Protein AF-A0A2U8J9C7-F1 (afdb_monomer)

Nearest PDB structures (foldseek):
  6osh-assembly1_H  TM=9.649E-01  e=2.176E-10  Oryctolagus cuniculus
  7oo2-assembly2_C  TM=9.687E-01  e=4.153E-10  Mus musculus
  1fe8-assembly2_I  TM=9.669E-01  e=9.318E-10  Mus musculus
  1t4k-assembly1_B  TM=9.561E-01  e=6.745E-10  Mus musculus
  7xik-assembly1_H  TM=9.472E-01  e=2.889E-09  Homo sapiens

InterPro domains:
  IPR007110 Immunoglobulin-like domain [PS50835] (1-94)
  IPR013106 Immunoglobulin V-set domain [PF07686] (1-93)
  IPR013106 Immunoglobulin V-set domain [SM00406] (1-77)
  IPR013783 Immunoglobulin-like fold [G3DSA:2.60.40.10] (1-95)
  IPR036179 Immunoglobulin-like domain superfamily [SSF48726] (1-95)
  IPR050199 Immunoglobulin Heavy Variable [PTHR23266] (1-79)

Structure (mmCIF, N/CA/C/O backbone):
data_AF-A0A2U8J9C7-F1
#
_entry.id   AF-A0A2U8J9C7-F1
#
loop_
_atom_site.group_PDB
_atom_site.id
_atom_site.type_symbol
_atom_site.label_atom_id
_atom_site.label_alt_id
_atom_site.label_comp_id
_atom_site.label_asym_id
_atom_site.label_entity_id
_atom_site.label_seq_id
_atom_site.pdbx_PDB_ins_code
_atom_site.Cartn_x
_atom_site.Cartn_y
_atom_site.Cartn_z
_atom_site.occupancy
_atom_site.B_iso_or_equiv
_atom_site.auth_seq_id
_atom_site.auth_comp_id
_atom_site.auth_asym_id
_atom_site.auth_atom_id
_atom_site.pdbx_PDB_model_num
ATOM 1 N N . THR A 1 1 ? 0.941 -7.698 -0.753 1.00 93.56 1 THR A N 1
ATOM 2 C CA . THR A 1 1 ? 2.017 -7.384 -1.719 1.00 93.56 1 THR A CA 1
ATOM 3 C C . THR A 1 1 ? 1.443 -7.263 -3.110 1.00 93.56 1 THR A C 1
ATOM 5 O O . THR A 1 1 ? 0.444 -7.908 -3.389 1.00 93.56 1 THR A O 1
ATOM 8 N N . CYS A 1 2 ? 2.047 -6.431 -3.952 1.00 93.38 2 CYS A N 1
ATOM 9 C CA . CYS A 1 2 ? 1.692 -6.220 -5.349 1.00 93.38 2 CYS A CA 1
ATOM 10 C C . CYS A 1 2 ? 2.863 -6.653 -6.239 1.00 93.38 2 CYS A C 1
ATOM 12 O O . CYS A 1 2 ? 3.969 -6.129 -6.092 1.00 93.38 2 CYS A O 1
ATOM 14 N N . THR A 1 3 ? 2.625 -7.622 -7.123 1.00 93.50 3 THR A N 1
ATOM 15 C CA . THR A 1 3 ? 3.627 -8.150 -8.061 1.00 93.50 3 THR A CA 1
ATOM 16 C C . THR A 1 3 ? 3.430 -7.514 -9.428 1.00 93.50 3 THR A C 1
ATOM 18 O O . THR A 1 3 ? 2.308 -7.451 -9.928 1.00 93.50 3 THR A O 1
ATOM 21 N N . VAL A 1 4 ? 4.516 -7.050 -10.040 1.00 88.62 4 VAL A N 1
ATOM 22 C CA . VAL A 1 4 ? 4.477 -6.357 -11.329 1.00 88.62 4 VAL A CA 1
ATOM 23 C C . VAL A 1 4 ? 4.768 -7.341 -12.456 1.00 88.62 4 VAL A C 1
ATOM 25 O O . VAL A 1 4 ? 5.836 -7.950 -12.503 1.00 88.62 4 VAL A O 1
ATOM 28 N N . SER A 1 5 ? 3.828 -7.481 -13.388 1.00 86.56 5 SER A N 1
ATOM 29 C CA . SER A 1 5 ? 3.983 -8.281 -14.606 1.00 86.56 5 SER A CA 1
ATOM 30 C C . SER A 1 5 ? 4.285 -7.392 -15.815 1.00 86.56 5 SER A C 1
ATOM 32 O O . SER A 1 5 ? 3.698 -6.319 -15.957 1.00 86.56 5 SER A O 1
ATOM 34 N N . GLY A 1 6 ? 5.169 -7.843 -16.712 1.00 79.75 6 GLY A N 1
ATOM 35 C CA . GLY A 1 6 ? 5.381 -7.200 -18.019 1.00 79.75 6 GLY A CA 1
ATOM 36 C C . GLY A 1 6 ? 6.133 -5.861 -17.997 1.00 79.75 6 GLY A C 1
ATOM 37 O O . GLY A 1 6 ? 5.973 -5.059 -18.911 1.00 79.75 6 GLY A O 1
ATOM 38 N N . GLY A 1 7 ? 6.941 -5.580 -16.971 1.00 78.44 7 GLY A N 1
ATOM 39 C CA . GLY A 1 7 ? 7.767 -4.369 -16.927 1.00 78.44 7 GLY A CA 1
ATOM 40 C C . GLY A 1 7 ? 8.615 -4.260 -15.664 1.00 78.44 7 GLY A C 1
ATOM 41 O O . GLY A 1 7 ? 8.523 -5.111 -14.787 1.00 78.44 7 GLY A O 1
ATOM 42 N N . SER A 1 8 ? 9.424 -3.202 -15.560 1.00 82.62 8 SER A N 1
ATOM 43 C CA . SER A 1 8 ? 10.271 -2.956 -14.386 1.00 82.62 8 SER A CA 1
ATOM 44 C C . SER A 1 8 ? 9.568 -2.107 -13.327 1.00 82.62 8 SER A C 1
ATOM 46 O O . SER A 1 8 ? 9.008 -1.044 -13.618 1.00 82.62 8 SER A O 1
ATOM 48 N N . ILE A 1 9 ? 9.656 -2.538 -12.070 1.00 87.38 9 ILE A N 1
ATOM 49 C CA . ILE A 1 9 ? 9.176 -1.786 -10.912 1.00 87.38 9 ILE A CA 1
ATOM 50 C C . ILE A 1 9 ? 9.999 -0.513 -10.651 1.00 87.38 9 ILE A C 1
ATOM 52 O O . ILE A 1 9 ? 9.466 0.457 -10.114 1.00 87.38 9 ILE A O 1
ATOM 56 N N . SER A 1 10 ? 11.262 -0.472 -11.095 1.00 85.06 10 SER A N 1
ATOM 57 C CA . SER A 1 10 ? 12.216 0.622 -10.846 1.00 85.06 10 SER A CA 1
ATOM 58 C C . SER A 1 10 ? 12.094 1.815 -11.803 1.00 85.06 10 SER A C 1
ATOM 60 O O . SER A 1 10 ? 12.939 2.708 -11.790 1.00 85.06 10 SER A O 1
ATOM 62 N N . SER A 1 11 ? 11.060 1.864 -12.645 1.00 85.25 11 SER A N 1
ATOM 63 C CA . SER A 1 11 ? 10.852 2.959 -13.611 1.00 85.25 11 SER A CA 1
ATOM 64 C C . SER A 1 11 ? 9.683 3.885 -13.264 1.00 85.25 11 SER A C 1
ATOM 66 O O . SER A 1 11 ? 9.437 4.858 -13.981 1.00 85.25 11 SER A O 1
ATOM 68 N N . TYR A 1 12 ? 8.961 3.598 -12.178 1.00 88.44 12 TYR A N 1
ATOM 69 C CA . TYR A 1 12 ? 7.716 4.277 -11.822 1.00 88.44 12 TYR A CA 1
ATOM 70 C C . TYR A 1 12 ? 7.625 4.557 -10.327 1.00 88.44 12 TYR A C 1
ATOM 72 O O . TYR A 1 12 ? 8.246 3.874 -9.512 1.00 88.44 12 TYR A O 1
ATOM 80 N N . TYR A 1 13 ? 6.813 5.549 -9.967 1.00 91.19 13 TYR A N 1
ATOM 81 C CA . TYR A 1 13 ? 6.375 5.681 -8.591 1.00 91.19 13 TYR A CA 1
ATOM 82 C C . TYR A 1 13 ? 5.273 4.672 -8.310 1.00 91.19 13 TYR A C 1
ATOM 84 O O . TYR A 1 13 ? 4.427 4.396 -9.168 1.00 91.19 13 TYR A O 1
ATOM 92 N N . TRP A 1 14 ? 5.254 4.195 -7.074 1.00 93.56 14 TRP A N 1
ATOM 93 C CA . TRP A 1 14 ? 4.264 3.245 -6.601 1.00 93.56 14 TRP A CA 1
ATOM 94 C C . TRP A 1 14 ? 3.560 3.785 -5.380 1.00 93.56 14 TRP A C 1
ATOM 96 O O . TRP A 1 14 ? 4.203 4.342 -4.493 1.00 93.56 14 TRP A O 1
ATOM 106 N N . SER A 1 15 ? 2.245 3.631 -5.332 1.00 95.19 15 SER A N 1
ATOM 107 C CA . SER A 1 15 ? 1.420 4.091 -4.224 1.00 95.19 15 SER A CA 1
ATOM 108 C C . SER A 1 15 ? 0.548 2.980 -3.676 1.00 95.19 15 SER A C 1
ATOM 110 O O . SER A 1 15 ? 0.051 2.148 -4.431 1.00 95.19 15 SER A O 1
ATOM 112 N N . TRP A 1 16 ? 0.370 2.994 -2.358 1.00 96.75 16 TRP A N 1
ATOM 113 C CA . TRP A 1 16 ? -0.661 2.219 -1.683 1.00 96.75 16 TRP A CA 1
ATOM 114 C C . TRP A 1 16 ? -1.831 3.131 -1.359 1.00 96.75 16 TRP A C 1
ATOM 116 O O . TRP A 1 16 ? -1.650 4.238 -0.844 1.00 96.75 16 TRP A O 1
ATOM 126 N N . ILE A 1 17 ? -3.026 2.661 -1.681 1.00 96.50 17 ILE A N 1
ATOM 127 C CA . ILE A 1 17 ? -4.294 3.350 -1.461 1.00 96.50 17 ILE A CA 1
ATOM 128 C C . ILE A 1 17 ? -5.238 2.330 -0.836 1.00 96.50 17 ILE A C 1
ATOM 130 O O . ILE A 1 17 ? -5.187 1.153 -1.189 1.00 96.50 17 ILE A O 1
ATOM 134 N N . ARG A 1 18 ? -6.089 2.751 0.095 1.00 96.88 18 ARG A N 1
ATOM 135 C CA . ARG A 1 18 ? -7.145 1.892 0.635 1.00 96.88 18 ARG A CA 1
ATOM 136 C C . ARG A 1 18 ? -8.514 2.521 0.478 1.00 96.88 18 ARG A C 1
ATOM 138 O O . ARG A 1 18 ? -8.640 3.738 0.400 1.00 96.88 18 ARG A O 1
ATOM 145 N N . GLN A 1 19 ? -9.532 1.678 0.466 1.00 97.62 19 GLN A N 1
ATOM 146 C CA . GLN A 1 19 ? -10.927 2.078 0.432 1.00 97.62 19 GLN A CA 1
ATOM 147 C C . GLN A 1 19 ? -11.693 1.325 1.513 1.00 97.62 19 GLN A C 1
ATOM 149 O O . GLN A 1 19 ? -11.944 0.124 1.395 1.00 97.62 19 GLN A O 1
ATOM 154 N N . THR A 1 20 ? -12.050 2.032 2.580 1.00 96.81 20 THR A N 1
ATOM 155 C CA . THR A 1 20 ? -12.969 1.511 3.596 1.00 96.81 20 THR A CA 1
ATOM 156 C C . THR A 1 20 ? -14.385 1.482 3.024 1.00 96.81 20 THR A C 1
ATOM 158 O O . THR A 1 20 ? -14.770 2.378 2.270 1.00 96.81 20 THR A O 1
ATOM 161 N N . ALA A 1 21 ? -15.175 0.471 3.388 1.00 95.75 21 ALA A N 1
ATOM 162 C CA . ALA A 1 21 ? -16.569 0.373 2.964 1.00 95.75 21 ALA A CA 1
ATOM 163 C C . ALA A 1 21 ? -17.342 1.661 3.310 1.00 95.75 21 ALA A C 1
ATOM 165 O O . ALA A 1 21 ? -17.259 2.167 4.429 1.00 95.75 21 ALA A O 1
ATOM 166 N N . GLY A 1 22 ? -18.053 2.219 2.326 1.00 95.75 22 GLY A N 1
ATOM 167 C CA . GLY A 1 22 ? -18.800 3.473 2.478 1.00 95.75 22 GLY A CA 1
ATOM 168 C C . GLY A 1 22 ? -17.948 4.750 2.539 1.00 95.75 22 GLY A C 1
ATOM 169 O O . GLY A 1 22 ? -18.505 5.824 2.748 1.00 95.75 22 GLY A O 1
ATOM 170 N N . LYS A 1 23 ? -16.621 4.672 2.354 1.00 95.56 23 LYS A N 1
ATOM 171 C CA . LYS A 1 23 ? -15.721 5.837 2.304 1.00 95.56 23 LYS A CA 1
ATOM 172 C C . LYS A 1 23 ? -15.045 5.980 0.938 1.00 95.56 23 LYS A C 1
ATOM 174 O O . LYS A 1 23 ? -15.007 5.054 0.127 1.00 95.56 23 LYS A O 1
ATOM 179 N N . GLY A 1 24 ? -14.502 7.174 0.697 1.00 95.31 24 GLY A N 1
ATOM 180 C CA . GLY A 1 24 ? -13.656 7.453 -0.461 1.00 95.31 24 GLY A CA 1
ATOM 181 C C . GLY A 1 24 ? -12.292 6.759 -0.389 1.00 95.31 24 GLY A C 1
ATOM 182 O O . GLY A 1 24 ? -11.942 6.118 0.603 1.00 95.31 24 GLY A O 1
ATOM 183 N N . LEU A 1 25 ? -11.515 6.912 -1.460 1.00 95.50 25 LEU A N 1
ATOM 184 C CA . LEU A 1 25 ? -10.138 6.429 -1.532 1.00 95.50 25 LEU A CA 1
ATOM 185 C C . LEU A 1 25 ? -9.241 7.233 -0.583 1.00 95.50 25 LEU A C 1
ATOM 187 O O . LEU A 1 25 ? -9.188 8.459 -0.651 1.00 95.50 25 LEU A O 1
ATOM 191 N N . GLU A 1 26 ? -8.496 6.534 0.267 1.00 96.00 26 GLU A N 1
ATOM 192 C CA . GLU A 1 26 ? -7.509 7.105 1.175 1.00 96.00 26 GLU A CA 1
ATOM 193 C C . GLU A 1 26 ? -6.104 6.707 0.721 1.00 96.00 26 GLU A C 1
ATOM 195 O O . GLU A 1 26 ? -5.733 5.530 0.694 1.00 96.00 26 GLU A O 1
ATOM 200 N N . TRP A 1 27 ? -5.296 7.702 0.365 1.00 95.50 27 TRP A N 1
ATOM 201 C CA . TRP A 1 27 ? -3.894 7.483 0.035 1.00 95.50 27 TRP A CA 1
ATOM 202 C C . TRP A 1 27 ? -3.089 7.159 1.300 1.00 95.50 27 TRP A C 1
ATOM 204 O O . TRP A 1 27 ? -3.170 7.880 2.296 1.00 95.50 27 TRP A O 1
ATOM 214 N N . ILE A 1 28 ? -2.300 6.083 1.258 1.00 96.50 28 ILE A N 1
ATOM 215 C CA . ILE A 1 28 ? -1.462 5.634 2.379 1.00 96.50 28 ILE A CA 1
ATOM 216 C C . ILE A 1 28 ? -0.042 6.176 2.242 1.00 96.50 28 ILE A C 1
ATOM 218 O O . ILE A 1 28 ? 0.570 6.616 3.217 1.00 96.50 28 ILE A O 1
ATOM 222 N N . GLY A 1 29 ? 0.507 6.110 1.034 1.00 95.50 29 GLY A N 1
ATOM 223 C CA . GLY A 1 29 ? 1.893 6.464 0.796 1.00 95.50 29 GLY A CA 1
ATOM 224 C C . GLY A 1 29 ? 2.338 6.208 -0.636 1.00 95.50 29 GLY A C 1
ATOM 225 O O . GLY A 1 29 ? 1.652 5.555 -1.424 1.00 95.50 29 GLY A O 1
ATOM 226 N N . ARG A 1 30 ? 3.515 6.735 -0.972 1.00 94.12 30 ARG A N 1
ATOM 227 C CA . ARG A 1 30 ? 4.193 6.570 -2.255 1.00 94.12 30 ARG A CA 1
ATOM 228 C C . ARG A 1 30 ? 5.672 6.285 -2.043 1.00 94.12 30 ARG A C 1
ATOM 230 O O . ARG A 1 30 ? 6.288 6.869 -1.157 1.00 94.12 30 ARG A O 1
ATOM 237 N N . ILE A 1 31 ? 6.247 5.442 -2.887 1.00 93.56 31 ILE A N 1
ATOM 238 C CA . ILE A 1 31 ? 7.691 5.245 -2.998 1.00 93.56 31 ILE A CA 1
ATOM 239 C C . ILE A 1 31 ? 8.160 5.664 -4.392 1.00 93.56 31 ILE A C 1
ATOM 241 O O . ILE A 1 31 ? 7.488 5.406 -5.396 1.00 93.56 31 ILE A O 1
ATOM 245 N N . SER A 1 32 ? 9.289 6.365 -4.448 1.00 91.44 32 SER A N 1
ATOM 246 C CA . SER A 1 32 ? 9.960 6.709 -5.696 1.00 91.44 32 SER A CA 1
ATOM 247 C C . SER A 1 32 ? 10.756 5.513 -6.222 1.00 91.44 32 SER A C 1
ATOM 249 O O . SER A 1 32 ? 11.142 4.640 -5.441 1.00 91.44 32 SER A O 1
ATOM 251 N N . PRO A 1 33 ? 11.096 5.492 -7.520 1.00 87.25 33 PRO A N 1
ATOM 252 C CA . PRO A 1 33 ? 11.967 4.451 -8.056 1.00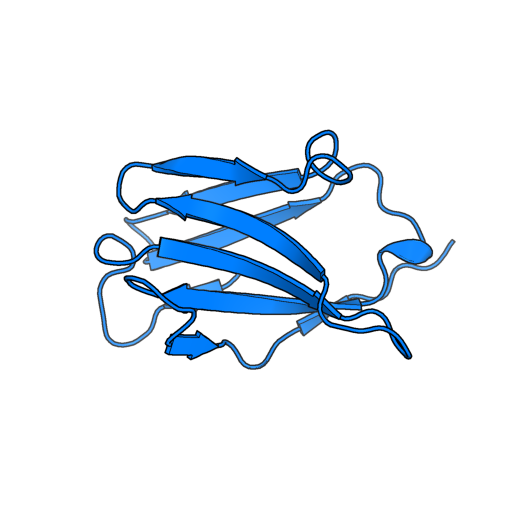 87.25 33 PRO A CA 1
ATOM 253 C C . PRO A 1 33 ? 13.354 4.397 -7.393 1.00 87.25 33 PRO A C 1
ATOM 255 O O . PRO A 1 33 ? 14.023 3.371 -7.439 1.00 87.25 33 PRO A O 1
ATOM 258 N N . ARG A 1 34 ? 13.781 5.500 -6.757 1.00 87.38 34 ARG A N 1
ATOM 259 C CA . ARG A 1 34 ? 15.038 5.610 -5.997 1.00 87.38 34 ARG A CA 1
ATOM 260 C C . ARG A 1 34 ? 14.881 5.243 -4.513 1.00 87.38 34 ARG A C 1
ATOM 262 O O . ARG A 1 34 ? 15.811 5.442 -3.742 1.00 87.38 34 ARG A O 1
ATOM 269 N N . GLY A 1 35 ? 13.711 4.754 -4.099 1.00 88.50 35 GLY A N 1
ATOM 270 C CA . GLY A 1 35 ? 13.439 4.314 -2.727 1.00 88.50 35 GLY A CA 1
ATOM 271 C C . GLY A 1 35 ? 12.975 5.414 -1.767 1.00 88.50 35 GLY A C 1
ATOM 272 O O . GLY A 1 35 ? 12.734 5.139 -0.596 1.00 88.50 35 GLY A O 1
ATOM 273 N N . THR A 1 36 ? 12.800 6.655 -2.226 1.00 91.62 36 THR A N 1
ATOM 274 C CA . THR A 1 36 ? 12.299 7.744 -1.373 1.00 91.62 36 THR A CA 1
ATOM 275 C C . THR A 1 36 ? 10.822 7.534 -1.063 1.00 91.62 36 THR A C 1
ATOM 277 O O . THR A 1 36 ? 9.999 7.508 -1.977 1.00 91.62 36 THR A O 1
ATOM 280 N N . THR A 1 37 ? 10.468 7.424 0.215 1.00 94.12 37 THR A N 1
ATOM 281 C CA . THR A 1 37 ? 9.084 7.208 0.657 1.00 94.12 37 THR A CA 1
ATOM 282 C C . THR A 1 37 ? 8.423 8.486 1.148 1.00 94.12 37 THR A C 1
ATOM 284 O O . THR A 1 37 ? 9.019 9.264 1.891 1.00 94.12 37 THR A O 1
ATOM 287 N N . ASN A 1 38 ? 7.158 8.6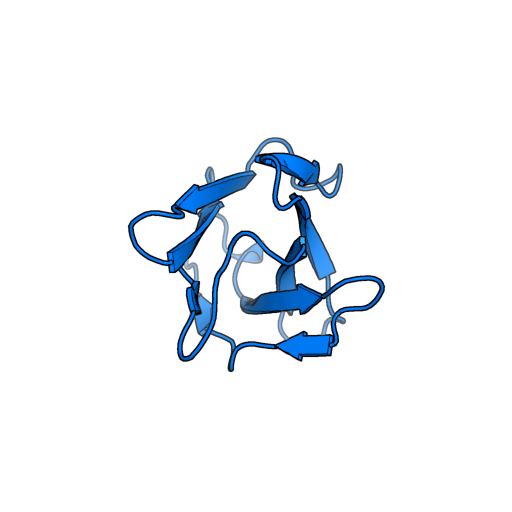80 0.798 1.00 94.62 38 ASN A N 1
ATOM 288 C CA . ASN A 1 38 ? 6.264 9.682 1.369 1.00 94.62 38 ASN A CA 1
ATOM 289 C C . ASN A 1 38 ? 5.037 8.957 1.920 1.00 94.62 38 ASN A C 1
ATOM 291 O O . ASN A 1 38 ? 4.510 8.059 1.271 1.00 94.62 38 ASN A O 1
ATOM 295 N N . TYR A 1 39 ? 4.590 9.342 3.108 1.00 95.88 39 TYR A N 1
ATOM 296 C CA . TYR A 1 39 ? 3.483 8.692 3.806 1.00 95.88 39 TYR A CA 1
ATOM 297 C C . TYR A 1 39 ? 2.391 9.706 4.104 1.00 95.88 39 TYR A C 1
ATOM 299 O O . TYR A 1 39 ? 2.682 10.883 4.320 1.00 95.88 39 TYR A O 1
ATOM 307 N N . ASN A 1 40 ? 1.157 9.229 4.195 1.00 95.38 40 ASN A N 1
ATOM 308 C CA . ASN A 1 40 ? 0.081 9.978 4.816 1.00 95.38 40 ASN A CA 1
ATOM 309 C C . ASN A 1 40 ? 0.428 10.189 6.304 1.00 95.38 40 ASN A C 1
ATOM 311 O O . ASN A 1 40 ? 0.658 9.194 7.004 1.00 95.38 40 ASN A O 1
ATOM 315 N N . PRO A 1 41 ? 0.488 11.440 6.804 1.00 94.56 41 PRO A N 1
ATOM 316 C CA . PRO A 1 41 ? 0.844 11.728 8.193 1.00 94.56 41 PRO A CA 1
ATOM 317 C C . PRO A 1 41 ? 0.033 10.924 9.214 1.00 94.56 41 PRO A C 1
ATOM 319 O O . PRO A 1 41 ? 0.604 10.439 10.188 1.00 94.56 41 PRO A O 1
ATOM 322 N N . SER A 1 42 ? -1.255 10.695 8.948 1.00 91.81 42 SER A N 1
ATOM 323 C CA . SER A 1 42 ? -2.159 9.952 9.835 1.00 91.81 42 SER A CA 1
ATOM 324 C C . SER A 1 42 ? -1.840 8.456 9.940 1.00 91.81 42 SER A C 1
ATOM 326 O O . SER A 1 42 ? -2.261 7.801 10.889 1.00 91.81 42 SER A O 1
ATOM 328 N N . LEU A 1 43 ? -1.098 7.899 8.977 1.00 92.19 43 LEU A N 1
ATOM 329 C CA . LEU A 1 43 ? -0.778 6.467 8.903 1.00 92.19 43 LEU A CA 1
ATOM 330 C C . LEU A 1 43 ? 0.721 6.175 9.048 1.00 92.19 43 LEU A C 1
ATOM 332 O O . LEU A 1 43 ? 1.109 5.024 9.247 1.00 92.19 43 LEU A O 1
ATOM 336 N N . LYS A 1 44 ? 1.570 7.208 8.986 1.00 93.06 44 LYS A N 1
ATOM 337 C CA . LYS A 1 44 ? 3.036 7.099 8.942 1.00 93.06 44 LYS A CA 1
ATOM 338 C C . LYS A 1 44 ? 3.638 6.283 10.092 1.00 93.06 44 LYS A C 1
ATOM 340 O O . LYS A 1 44 ? 4.642 5.616 9.881 1.00 93.06 44 LYS A O 1
ATOM 345 N N . SER A 1 45 ? 3.050 6.315 11.287 1.00 93.88 45 SER A N 1
ATOM 346 C CA . SER A 1 45 ? 3.567 5.585 12.457 1.00 93.88 45 SER A CA 1
ATOM 347 C C . SER A 1 45 ? 3.341 4.071 12.399 1.00 93.88 45 SER A C 1
ATOM 349 O O . SER A 1 45 ? 4.017 3.330 13.109 1.00 93.88 45 SER A O 1
ATOM 351 N N . ARG A 1 46 ? 2.403 3.604 11.566 1.00 94.62 46 ARG A N 1
ATOM 352 C CA . ARG A 1 46 ? 1.980 2.195 11.500 1.00 94.62 46 ARG A CA 1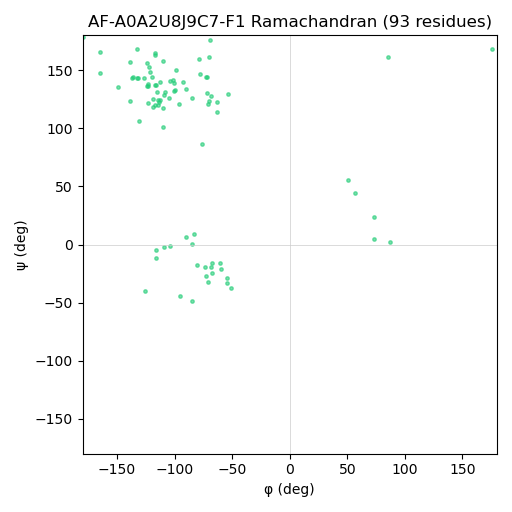
ATOM 353 C C . ARG A 1 46 ? 2.282 1.527 10.164 1.00 94.62 46 ARG A C 1
ATOM 355 O O . ARG A 1 46 ? 2.017 0.341 9.999 1.00 94.62 46 ARG A O 1
ATOM 362 N N . VAL A 1 47 ? 2.796 2.276 9.194 1.00 95.19 47 VAL A N 1
ATOM 363 C CA . VAL A 1 47 ? 2.975 1.805 7.822 1.00 95.19 47 VAL A CA 1
ATOM 364 C C . VAL A 1 47 ? 4.446 1.738 7.454 1.00 95.19 47 VAL A C 1
ATOM 366 O O . VAL A 1 47 ? 5.184 2.708 7.591 1.00 95.19 47 VAL A O 1
ATOM 369 N N . ILE A 1 48 ? 4.842 0.603 6.884 1.00 95.12 48 ILE A N 1
ATOM 370 C CA . ILE A 1 48 ? 6.144 0.405 6.256 1.00 95.12 48 ILE A CA 1
ATOM 371 C C . ILE A 1 48 ? 5.897 -0.022 4.811 1.00 95.12 48 ILE A C 1
ATOM 373 O O . ILE A 1 48 ? 5.240 -1.032 4.556 1.00 95.12 48 ILE A O 1
ATOM 377 N N . MET A 1 49 ? 6.422 0.747 3.860 1.00 95.38 49 MET A N 1
ATOM 378 C CA . MET A 1 49 ? 6.416 0.376 2.444 1.00 95.38 49 MET A CA 1
ATOM 379 C C . MET A 1 49 ? 7.804 -0.092 2.024 1.00 95.38 49 MET A C 1
ATOM 381 O O . MET A 1 49 ? 8.804 0.507 2.417 1.00 95.38 49 MET A O 1
ATOM 385 N N . SER A 1 50 ? 7.864 -1.130 1.195 1.00 93.56 50 SER A N 1
ATOM 386 C CA . SER A 1 50 ? 9.123 -1.656 0.668 1.00 93.56 50 SER A CA 1
ATOM 387 C C . SER A 1 50 ? 9.025 -1.984 -0.817 1.00 93.56 50 SER A C 1
ATOM 389 O O . SER A 1 50 ? 7.993 -2.452 -1.304 1.00 93.56 50 SER A O 1
ATOM 391 N N . LEU A 1 51 ? 10.120 -1.722 -1.530 1.00 92.69 51 LEU A N 1
ATOM 392 C CA . LEU A 1 51 ? 10.290 -2.010 -2.949 1.00 92.69 51 LEU A CA 1
ATOM 393 C C . LEU A 1 51 ? 11.377 -3.074 -3.107 1.00 92.69 51 LEU A C 1
ATOM 395 O O . LEU A 1 51 ? 12.516 -2.841 -2.711 1.00 92.69 51 LEU A O 1
ATOM 399 N N . ASP A 1 52 ? 11.030 -4.217 -3.688 1.00 91.94 52 ASP A N 1
ATOM 400 C CA . ASP A 1 52 ? 11.969 -5.281 -4.031 1.00 91.94 52 ASP A CA 1
ATOM 401 C C . ASP A 1 52 ? 12.106 -5.344 -5.553 1.00 91.94 52 ASP A C 1
ATOM 403 O O . ASP A 1 52 ? 11.240 -5.862 -6.266 1.00 91.94 52 ASP A O 1
ATOM 407 N N . THR A 1 53 ? 13.196 -4.773 -6.060 1.00 90.00 53 THR A N 1
ATOM 408 C CA . THR A 1 53 ? 13.496 -4.735 -7.495 1.00 90.00 53 THR A CA 1
ATOM 409 C C . THR A 1 53 ? 13.916 -6.092 -8.041 1.00 90.00 53 THR A C 1
ATOM 411 O O . THR A 1 53 ? 13.664 -6.359 -9.212 1.00 90.00 53 THR A O 1
ATOM 414 N N . SER A 1 54 ? 14.491 -6.968 -7.211 1.00 90.44 54 SER A N 1
ATOM 415 C CA . SER A 1 54 ? 14.920 -8.307 -7.630 1.00 90.44 54 SER A CA 1
ATOM 416 C C . SER A 1 54 ? 13.732 -9.230 -7.899 1.00 90.44 54 SER A C 1
ATOM 418 O O . SER A 1 54 ? 13.778 -10.064 -8.800 1.00 90.44 54 SER A O 1
ATOM 420 N N . ARG A 1 55 ? 12.636 -9.039 -7.153 1.00 91.88 55 ARG A N 1
ATOM 421 C CA . ARG A 1 55 ? 11.396 -9.822 -7.282 1.00 91.88 55 ARG A CA 1
ATOM 422 C C . ARG A 1 55 ? 10.276 -9.073 -7.990 1.00 91.88 55 ARG A C 1
ATOM 424 O O . ARG A 1 55 ? 9.198 -9.632 -8.171 1.00 91.88 55 ARG A O 1
ATOM 431 N N . ASN A 1 56 ? 10.520 -7.823 -8.382 1.00 91.56 56 ASN A N 1
ATOM 432 C CA . ASN A 1 56 ? 9.538 -6.952 -9.018 1.00 91.56 56 ASN A CA 1
ATOM 433 C C . ASN A 1 56 ? 8.268 -6.776 -8.154 1.00 91.56 56 ASN A C 1
ATOM 435 O O . ASN A 1 56 ? 7.138 -6.871 -8.642 1.00 91.56 56 ASN A O 1
ATOM 439 N N . GLN A 1 57 ? 8.460 -6.558 -6.847 1.00 94.31 57 GLN A N 1
ATOM 440 C CA . GLN A 1 57 ? 7.388 -6.511 -5.848 1.00 94.31 57 GLN A CA 1
ATOM 441 C C . GLN A 1 57 ? 7.361 -5.200 -5.062 1.00 94.31 57 GLN A C 1
ATOM 443 O O . GLN A 1 57 ? 8.384 -4.695 -4.604 1.00 94.31 57 GLN A O 1
ATOM 448 N N . PHE A 1 58 ? 6.153 -4.685 -4.841 1.00 94.38 58 PHE A N 1
ATOM 449 C CA . PHE A 1 58 ? 5.884 -3.574 -3.935 1.00 94.38 58 PHE A CA 1
ATOM 450 C C . PHE A 1 58 ? 5.032 -4.066 -2.768 1.00 94.38 58 PHE A C 1
ATOM 452 O O . PHE A 1 58 ? 3.956 -4.636 -2.968 1.00 94.38 58 PHE A O 1
ATOM 459 N N . SER A 1 59 ? 5.495 -3.862 -1.539 1.00 95.69 59 SER A N 1
ATOM 460 C CA . SER A 1 59 ? 4.847 -4.395 -0.340 1.00 95.69 59 SER A CA 1
ATOM 461 C C . SER A 1 59 ? 4.445 -3.294 0.634 1.00 95.69 59 SER A C 1
ATOM 463 O O . SER A 1 59 ? 5.098 -2.256 0.738 1.00 95.69 59 SER A O 1
ATOM 465 N N . LEU A 1 60 ? 3.348 -3.552 1.344 1.00 96.75 60 LEU A N 1
ATOM 466 C CA . LEU A 1 60 ? 2.842 -2.759 2.457 1.00 96.75 60 LEU A CA 1
ATOM 467 C C . LEU A 1 60 ? 2.827 -3.653 3.689 1.00 96.75 60 LEU A C 1
ATOM 469 O O . LEU A 1 60 ? 2.213 -4.720 3.662 1.00 96.75 60 LEU A O 1
ATOM 473 N N . LYS A 1 61 ? 3.469 -3.210 4.763 1.00 96.38 61 LYS A N 1
ATOM 474 C CA . LYS A 1 61 ? 3.331 -3.796 6.092 1.00 96.38 61 LYS A CA 1
ATOM 475 C C . LYS A 1 61 ? 2.630 -2.782 6.985 1.00 96.38 61 LYS A C 1
ATOM 477 O O . LYS A 1 61 ? 3.089 -1.649 7.111 1.00 96.38 61 LYS A O 1
ATOM 482 N N . LEU A 1 62 ? 1.526 -3.206 7.585 1.00 94.62 62 LEU A N 1
ATOM 483 C CA . LEU A 1 62 ? 0.758 -2.430 8.550 1.00 94.62 62 LEU A CA 1
ATOM 484 C C . LEU A 1 62 ? 0.966 -3.048 9.939 1.00 94.62 62 LEU A C 1
ATOM 486 O O . LEU A 1 62 ? 0.883 -4.267 10.087 1.00 94.62 62 LEU A O 1
ATOM 490 N N . THR A 1 63 ? 1.280 -2.230 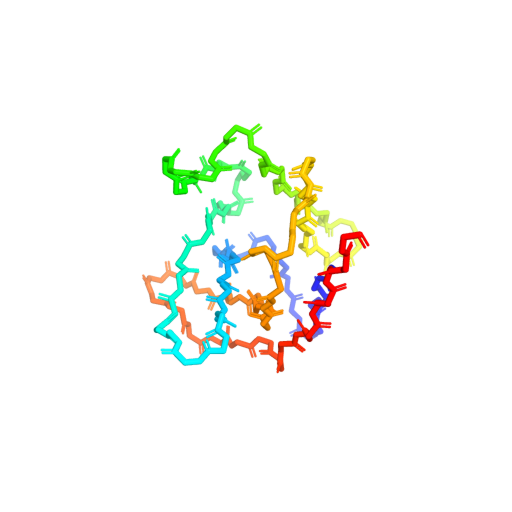10.937 1.00 94.69 63 THR A N 1
ATOM 491 C CA . THR A 1 63 ? 1.438 -2.645 12.337 1.00 94.69 63 THR A CA 1
ATOM 492 C C . THR A 1 63 ? 0.304 -2.090 13.192 1.00 94.69 63 THR A C 1
ATOM 494 O O . THR A 1 63 ? -0.348 -1.115 12.815 1.00 94.69 63 THR A O 1
ATOM 497 N N . SER A 1 64 ? 0.044 -2.726 14.339 1.00 91.69 64 SER A N 1
ATOM 498 C CA . SER A 1 64 ? -1.041 -2.336 15.254 1.00 91.69 64 SER A CA 1
ATOM 499 C C . SER A 1 64 ? -2.382 -2.187 14.518 1.00 91.69 64 SER A C 1
ATOM 501 O O . SER A 1 64 ? -2.980 -1.108 14.501 1.00 91.69 64 SER A O 1
ATOM 503 N N . VAL A 1 65 ? -2.784 -3.252 13.816 1.00 93.81 65 VAL A N 1
ATOM 504 C CA . VAL A 1 65 ? -4.016 -3.287 13.017 1.00 93.81 65 VAL A CA 1
ATOM 505 C C . VAL A 1 65 ? -5.248 -3.328 13.911 1.00 93.81 65 VAL A C 1
ATOM 507 O O . VAL A 1 65 ? -5.241 -3.949 14.970 1.00 93.81 65 VAL A O 1
ATOM 510 N N . THR A 1 66 ? -6.308 -2.662 13.471 1.00 94.50 66 THR A N 1
ATOM 511 C CA . THR A 1 66 ? -7.597 -2.597 14.170 1.00 94.50 66 THR A CA 1
ATOM 512 C C . THR A 1 66 ? -8.736 -2.880 13.198 1.00 94.50 66 THR A C 1
ATOM 514 O O . THR A 1 66 ? -8.536 -2.832 11.985 1.00 94.50 66 THR A O 1
ATOM 517 N N . ALA A 1 67 ? -9.954 -3.099 13.702 1.00 95.12 67 ALA A N 1
ATOM 518 C CA . ALA A 1 67 ? -11.133 -3.284 12.851 1.00 95.12 67 ALA A CA 1
ATOM 519 C C . ALA A 1 67 ? -11.348 -2.125 11.852 1.00 95.12 67 ALA A C 1
ATOM 521 O O . ALA A 1 67 ? -11.839 -2.344 10.744 1.00 95.12 67 ALA A O 1
ATOM 522 N N . ALA A 1 68 ? -10.906 -0.907 12.198 1.00 92.62 68 ALA A N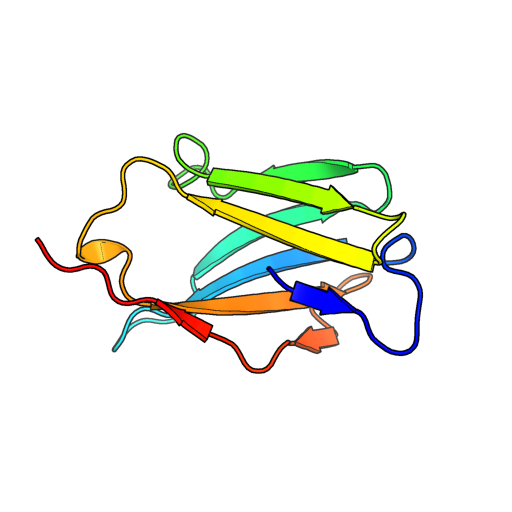 1
ATOM 523 C CA . ALA A 1 68 ? -10.965 0.268 11.329 1.00 92.62 68 ALA A CA 1
ATOM 524 C C . ALA A 1 68 ? -10.036 0.186 10.101 1.00 92.62 68 ALA A C 1
ATOM 526 O O . ALA A 1 68 ? -10.204 0.953 9.154 1.00 92.62 68 ALA A O 1
ATOM 527 N N . ASP A 1 69 ? -9.065 -0.729 10.104 1.00 95.19 69 ASP A N 1
ATOM 528 C CA . ASP A 1 69 ? -8.186 -0.986 8.965 1.00 95.19 69 ASP A CA 1
ATOM 529 C C . ASP A 1 69 ? -8.807 -1.981 7.960 1.00 95.19 69 ASP A C 1
ATOM 531 O O . ASP A 1 69 ? -8.202 -2.260 6.928 1.00 95.19 69 ASP A O 1
ATOM 535 N N . THR A 1 70 ? -10.029 -2.476 8.202 1.00 97.25 70 THR A N 1
ATOM 536 C CA . THR A 1 70 ? -10.782 -3.262 7.212 1.00 97.25 70 THR A CA 1
ATOM 537 C C . THR A 1 70 ? -11.091 -2.410 5.981 1.00 97.25 70 THR A C 1
ATOM 539 O O . THR A 1 70 ? -11.829 -1.422 6.048 1.00 97.25 70 THR A O 1
ATOM 542 N N . ALA A 1 71 ? -10.511 -2.781 4.843 1.00 97.56 71 ALA A N 1
ATOM 543 C CA . ALA A 1 71 ? -10.609 -2.032 3.596 1.00 97.56 71 ALA A CA 1
ATOM 544 C C . ALA A 1 71 ? -10.162 -2.882 2.402 1.00 97.56 71 ALA A C 1
ATOM 546 O O . ALA A 1 71 ? -9.485 -3.902 2.552 1.00 97.56 71 ALA A O 1
ATOM 547 N N . VAL A 1 72 ? -10.487 -2.423 1.194 1.00 98.12 72 VAL A N 1
ATOM 548 C CA . VAL A 1 72 ? -9.822 -2.902 -0.022 1.00 98.12 72 VAL A CA 1
ATOM 549 C C . VAL A 1 72 ? -8.539 -2.103 -0.220 1.00 98.12 72 VAL A C 1
ATOM 551 O O . VAL A 1 72 ? -8.568 -0.875 -0.232 1.00 98.12 72 VAL A O 1
ATOM 554 N N . TYR A 1 73 ? -7.413 -2.794 -0.366 1.00 97.69 73 TYR A N 1
ATOM 555 C CA . TYR A 1 73 ? -6.092 -2.199 -0.552 1.00 97.69 73 TYR A CA 1
ATOM 556 C C . TYR A 1 73 ? -5.638 -2.335 -1.999 1.00 97.69 73 TYR A C 1
ATOM 558 O O . TYR A 1 73 ? -5.564 -3.441 -2.529 1.00 97.69 73 TYR A O 1
ATOM 566 N N . TYR A 1 74 ? -5.266 -1.218 -2.611 1.00 97.00 74 TYR A N 1
ATOM 567 C CA . TYR A 1 74 ? -4.828 -1.120 -3.995 1.00 97.00 74 TYR A CA 1
ATOM 568 C C . TYR A 1 74 ? -3.374 -0.665 -4.066 1.00 97.00 74 TYR A C 1
ATOM 570 O O . TYR A 1 74 ? -2.968 0.282 -3.387 1.00 97.00 74 TYR A O 1
ATOM 578 N N . CYS A 1 75 ? -2.605 -1.303 -4.943 1.00 94.88 75 CYS A N 1
ATOM 579 C CA . CYS A 1 75 ? -1.362 -0.735 -5.442 1.00 94.88 75 CYS A CA 1
ATOM 580 C C . CYS A 1 75 ? -1.645 0.032 -6.733 1.00 94.88 75 CYS A C 1
ATOM 582 O O . CYS A 1 75 ? -2.408 -0.432 -7.579 1.00 94.88 75 CYS A O 1
ATOM 584 N N . ALA A 1 76 ? -1.003 1.180 -6.905 1.00 93.50 76 ALA A N 1
ATOM 585 C CA . ALA A 1 76 ? -1.084 1.962 -8.128 1.00 93.50 76 ALA A CA 1
ATOM 586 C C . ALA A 1 76 ? 0.310 2.382 -8.598 1.00 93.50 76 ALA A C 1
ATOM 588 O O . ALA A 1 76 ? 1.181 2.695 -7.783 1.00 93.50 76 ALA A O 1
ATOM 589 N N . ARG A 1 77 ? 0.509 2.395 -9.916 1.00 90.56 77 ARG A N 1
ATOM 590 C CA . ARG A 1 77 ? 1.745 2.790 -10.595 1.00 90.56 77 ARG A CA 1
ATOM 591 C C . ARG A 1 77 ? 1.524 4.076 -11.374 1.00 90.56 77 ARG A C 1
ATOM 593 O O . ARG A 1 77 ? 0.499 4.215 -12.035 1.00 90.56 77 ARG A O 1
ATOM 600 N N . GLY A 1 78 ? 2.504 4.975 -11.352 1.00 85.19 78 GLY A N 1
ATOM 601 C CA . GLY A 1 78 ? 2.400 6.253 -12.046 1.00 85.19 78 GLY A CA 1
ATOM 602 C C . GLY A 1 78 ? 3.718 6.991 -12.230 1.00 85.19 78 GLY A C 1
ATOM 603 O O . GLY A 1 78 ? 4.589 6.909 -11.363 1.00 85.19 78 GLY A O 1
ATOM 604 N N . ARG A 1 79 ? 3.876 7.746 -13.327 1.00 73.31 79 ARG A N 1
ATOM 605 C CA . ARG A 1 79 ? 4.987 8.718 -13.455 1.00 73.31 79 ARG A CA 1
ATOM 606 C C . ARG A 1 79 ? 4.631 10.061 -12.818 1.00 73.31 79 ARG A C 1
ATOM 608 O O . ARG A 1 79 ? 5.392 10.555 -11.993 1.00 73.31 79 ARG A O 1
ATOM 615 N N . TRP A 1 80 ? 3.453 10.589 -13.143 1.00 66.31 80 TRP A N 1
ATOM 616 C CA . TRP A 1 80 ? 2.958 11.889 -12.668 1.00 66.31 80 TRP A CA 1
ATOM 617 C C . TRP A 1 80 ? 1.577 11.756 -12.007 1.00 66.31 80 TRP A C 1
ATOM 619 O O . TRP A 1 80 ? 1.379 12.283 -10.917 1.00 66.31 80 TRP A O 1
ATOM 629 N N . SER A 1 81 ? 0.696 10.933 -12.582 1.00 62.69 81 SER A N 1
ATOM 630 C CA . SER A 1 81 ? -0.598 10.478 -12.047 1.00 62.69 81 SER A CA 1
ATOM 631 C C . SER A 1 81 ? -0.608 8.959 -11.838 1.00 62.69 81 SER A C 1
ATOM 633 O O . SER A 1 81 ? 0.283 8.269 -12.324 1.00 62.69 81 SER A O 1
ATOM 635 N N . SER A 1 82 ? -1.568 8.421 -11.077 1.00 67.19 82 SER A N 1
ATOM 636 C CA . SER A 1 82 ? -1.742 6.967 -10.906 1.00 67.19 82 SER A CA 1
ATOM 637 C C . SER A 1 82 ? -2.387 6.356 -12.155 1.00 67.19 82 SER A C 1
ATOM 639 O O . SER A 1 82 ? -3.606 6.217 -12.219 1.00 67.19 82 SER A O 1
ATOM 641 N N . ASP A 1 83 ? -1.552 6.009 -13.133 1.00 75.44 83 ASP A N 1
ATOM 642 C CA . ASP A 1 83 ? -1.943 5.604 -14.491 1.00 75.44 83 ASP A CA 1
ATOM 643 C C . ASP A 1 83 ? -2.401 4.136 -14.583 1.00 75.44 83 ASP A C 1
ATOM 645 O O . ASP A 1 83 ? -3.022 3.723 -15.559 1.00 75.44 83 ASP A O 1
ATOM 649 N N . SER A 1 84 ? -2.071 3.300 -13.594 1.00 86.38 84 SER A N 1
ATOM 650 C CA . SER A 1 84 ? -2.466 1.884 -13.581 1.00 86.38 84 SER A CA 1
ATOM 651 C C . SER A 1 84 ? -2.653 1.375 -12.159 1.00 86.38 84 SER A C 1
ATOM 653 O O . SER A 1 84 ? -1.810 1.628 -11.299 1.00 86.38 84 SER A O 1
ATOM 655 N N . TRP A 1 85 ? -3.734 0.636 -11.917 1.00 91.62 85 TRP A N 1
ATOM 656 C CA . TRP A 1 85 ? -4.104 0.124 -10.598 1.00 91.62 85 TRP A CA 1
ATOM 657 C C . TRP A 1 85 ? -4.153 -1.402 -10.605 1.00 91.62 85 TRP A C 1
ATOM 659 O O . TRP A 1 85 ? -4.557 -2.019 -11.590 1.00 91.62 85 TRP A O 1
ATOM 669 N N . GLY A 1 86 ? -3.747 -2.011 -9.494 1.00 92.75 86 GLY A N 1
ATOM 670 C CA . GLY A 1 86 ? -4.038 -3.412 -9.224 1.00 92.75 86 GLY A CA 1
ATOM 671 C C . GLY A 1 86 ? -5.524 -3.617 -8.923 1.00 92.75 86 GLY A C 1
ATOM 672 O O . GLY A 1 86 ? -6.217 -2.682 -8.531 1.00 92.75 86 GLY A O 1
ATOM 673 N N . GLN A 1 87 ? -5.988 -4.863 -9.039 1.00 94.12 87 GLN A N 1
ATOM 674 C CA . GLN A 1 87 ? -7.387 -5.259 -8.791 1.00 94.12 87 GLN A CA 1
ATOM 675 C C . GLN A 1 87 ? -7.875 -4.974 -7.359 1.00 94.12 87 GLN A C 1
ATOM 677 O O . GLN A 1 87 ? -9.071 -4.967 -7.092 1.00 94.12 87 GLN A O 1
ATOM 682 N N . GLY A 1 88 ? -6.947 -4.720 -6.439 1.00 95.12 88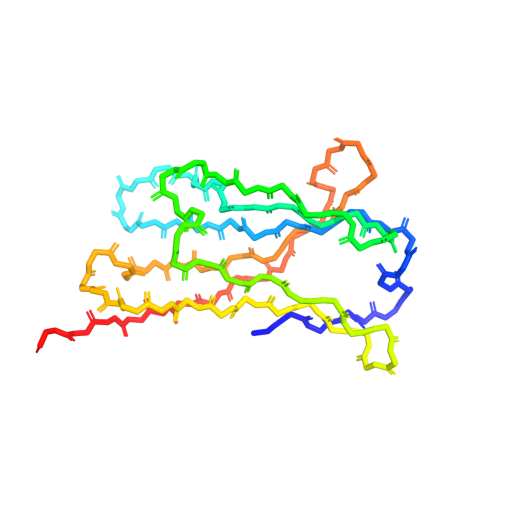 GLY A N 1
ATOM 683 C CA . GLY A 1 88 ? -7.244 -4.542 -5.030 1.00 95.12 88 GLY A CA 1
ATOM 684 C C . GLY A 1 88 ? -7.298 -5.870 -4.283 1.00 95.12 88 GLY A C 1
ATOM 685 O O . GLY A 1 88 ? -7.396 -6.951 -4.862 1.00 95.12 88 GLY A O 1
ATOM 686 N N . THR A 1 89 ? -7.179 -5.807 -2.965 1.00 96.94 89 THR A N 1
ATOM 687 C CA . THR A 1 89 ? -7.335 -6.969 -2.087 1.00 96.94 89 THR A CA 1
ATOM 688 C C . THR A 1 89 ? -8.111 -6.548 -0.857 1.00 96.94 89 THR A C 1
ATOM 690 O O . THR A 1 89 ? -7.702 -5.615 -0.166 1.00 96.94 89 THR A O 1
ATOM 693 N N . LEU A 1 90 ? -9.231 -7.223 -0.592 1.00 97.31 90 LEU A N 1
ATOM 694 C CA . LEU A 1 90 ? -9.978 -7.035 0.643 1.00 97.31 90 LEU A CA 1
ATOM 695 C C . LEU A 1 90 ? -9.169 -7.609 1.804 1.00 97.31 90 LEU A C 1
ATOM 697 O O . LEU A 1 90 ? -8.810 -8.785 1.802 1.00 97.31 90 LEU A O 1
ATOM 701 N N . VAL A 1 91 ? -8.901 -6.765 2.792 1.00 96.56 91 VAL A N 1
ATOM 702 C CA . VAL A 1 91 ? -8.333 -7.172 4.071 1.00 96.56 91 VAL A CA 1
ATOM 703 C C . VAL A 1 91 ? -9.394 -6.925 5.128 1.00 96.56 91 VAL A C 1
ATOM 705 O O . VAL A 1 91 ? -9.863 -5.797 5.280 1.00 96.56 91 VAL A O 1
ATOM 708 N N . THR A 1 92 ? -9.754 -7.980 5.851 1.00 96.56 92 THR A N 1
ATOM 709 C CA . THR A 1 92 ? -10.712 -7.924 6.956 1.00 96.56 92 THR A CA 1
ATOM 710 C C . THR A 1 92 ? -9.966 -8.121 8.264 1.00 96.56 92 THR A C 1
ATOM 712 O O . THR A 1 92 ? -9.208 -9.078 8.409 1.00 96.56 92 THR A O 1
ATOM 715 N N . VAL A 1 93 ? -10.183 -7.213 9.212 1.00 94.75 93 VAL A N 1
ATOM 716 C CA . VAL A 1 93 ? -9.620 -7.274 1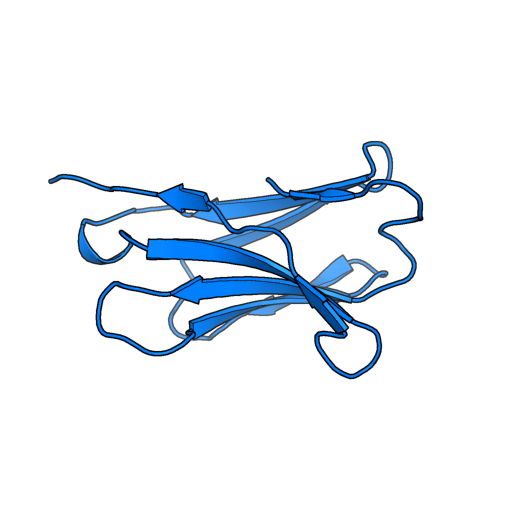0.561 1.00 94.75 93 VAL 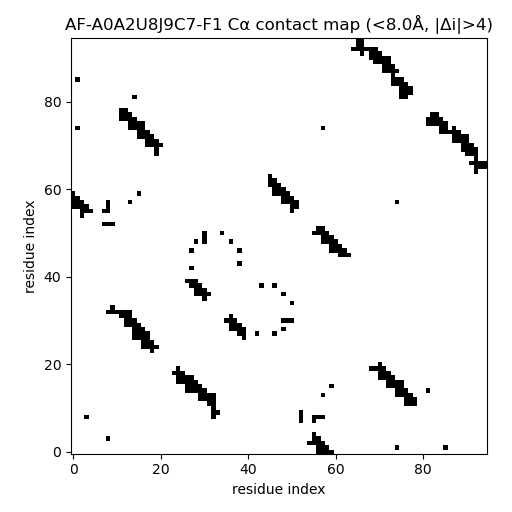A CA 1
ATOM 717 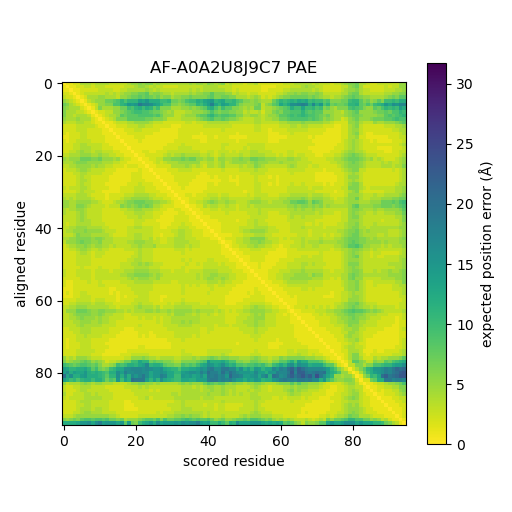C C . VAL A 1 93 ? -10.781 -7.344 11.544 1.00 94.75 93 VAL A C 1
ATOM 719 O O . VAL A 1 93 ? -11.605 -6.432 11.601 1.00 94.75 93 VAL A O 1
ATOM 722 N N . SER A 1 94 ? -10.855 -8.429 12.306 1.00 90.62 94 SER A N 1
ATOM 723 C CA . SER A 1 94 ? -11.794 -8.592 13.416 1.00 90.62 94 SER A CA 1
ATOM 724 C C . SER A 1 94 ? -11.105 -8.292 14.748 1.00 90.62 94 SER A C 1
ATOM 726 O O . SER A 1 94 ? -9.894 -8.480 14.874 1.00 90.62 94 SER A O 1
ATOM 728 N N . SER A 1 95 ? -11.881 -7.803 15.714 1.00 78.56 95 SER A N 1
ATOM 729 C CA . SER A 1 95 ? -11.483 -7.603 17.115 1.00 78.56 95 SER A CA 1
ATOM 730 C C . SER A 1 95 ? -11.409 -8.907 17.893 1.00 78.56 95 SER A C 1
ATOM 732 O O . SER A 1 95 ? -12.287 -9.759 17.628 1.00 78.56 95 SER A O 1
#

Foldseek 3Di:
DDADPDDFLLPWKKWKWWADVPDDIHTAWIAHSVGDIDGDPVQVVFWDWDADRVRRDIDIGGHPDDQRPFTWMKMFTHHVDRPDIDPTDGDGDDD

Radius of gyration: 12.97 Å; Cα contacts (8 Å, |Δi|>4): 190; chains: 1; bounding box: 34×22×35 Å

Mean predicted aligned error: 3.83 Å

Sequence (95 aa):
TCTVSGGSISSYYWSWIRQTAGKGLEWIGRISPRGTTNYNPSLKSRVIMSLDTSRNQFSLKLTSVTAADTAVYYCARGRWSSDSWGQGTLVTVSS

pLDDT: mean 91.66, std 6.82, range [62.69, 98.12]

Secondary structure (DSSP, 8-state):
-EEPPSS-GGGSEEEEEEE-TTS-EEEEEEE-TTS-EEE-TTTTTTEEEEEETTTTEEEEEE-S--GGG-EEEEEEEESSS--EE---EEE----

Solvent-accessible surface area (backbone atoms only — not comparable to full-atom values): 5552 Å² total; per-residue (Å²): 113,45,76,60,79,97,63,71,58,64,79,32,31,39,31,42,32,34,29,36,87,98,52,68,83,42,71,47,32,38,36,39,51,87,67,55,72,48,59,31,80,93,46,47,93,36,52,47,78,49,78,39,71,92,76,24,31,42,37,72,49,76,52,90,81,47,50,86,66,31,24,36,41,28,46,30,37,21,89,91,55,78,78,44,68,54,93,50,44,81,43,83,43,81,130

Organism: Homo sapiens (NCBI:txid9606)